Protein AF-A0A1L9SM71-F1 (afdb_monomer)

Se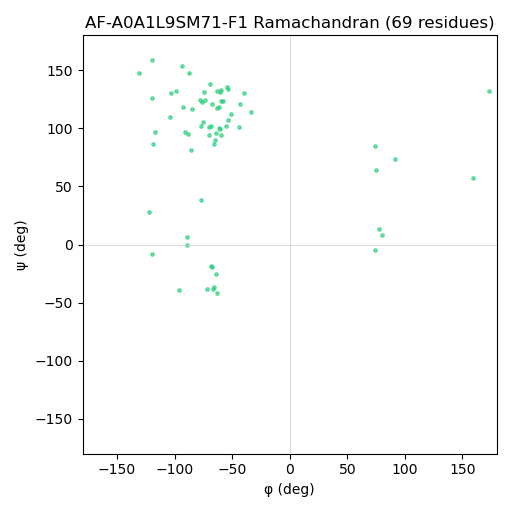condary structure (DSSP, 8-state):
---------PPPP--------------S-------GGG----PEEPHHHHHTT---EE-TTSB-TTT--B-

Organism: NCBI:txid1073090

Solvent-accessible surface area (backbone atoms only — not comparable to full-atom values): 5117 Å² total; per-residue (Å²): 138,81,85,80,84,86,82,81,83,79,83,84,82,83,80,82,77,75,82,74,79,75,81,76,75,89,71,91,71,80,74,82,80,71,54,81,91,67,60,68,77,74,54,44,70,36,66,74,40,45,78,72,75,37,93,43,76,26,54,66,85,35,58,30,94,87,78,57,52,76,70

Radius of gyration: 27.87 Å; Cα contacts (8 Å, |Δi|>4): 56; chains: 1; bounding box: 62×56×46 Å

Structure (mmCIF, N/CA/C/O backbone):
data_AF-A0A1L9SM71-F1
#
_entry.id   AF-A0A1L9SM71-F1
#
loop_
_atom_site.group_PDB
_atom_site.id
_atom_site.type_symbol
_atom_site.label_atom_id
_atom_site.label_alt_id
_atom_site.label_comp_id
_atom_site.label_asym_id
_atom_site.label_entity_id
_atom_site.label_seq_id
_atom_site.pdbx_PDB_ins_code
_atom_site.Cartn_x
_atom_site.Cartn_y
_atom_site.Cartn_z
_atom_site.occupancy
_atom_site.B_iso_or_equiv
_atom_site.auth_seq_id
_atom_site.auth_comp_id
_atom_site.auth_asym_id
_atom_site.auth_atom_id
_atom_site.pdbx_PDB_model_num
ATOM 1 N N . MET A 1 1 ? 48.150 32.621 -26.171 1.00 50.09 1 MET A N 1
ATOM 2 C CA . MET A 1 1 ? 48.799 31.965 -27.323 1.00 50.09 1 MET A CA 1
ATOM 3 C C . MET A 1 1 ? 49.474 30.714 -26.762 1.00 50.09 1 MET A C 1
ATOM 5 O O . MET A 1 1 ? 50.605 30.801 -26.332 1.00 50.09 1 MET A O 1
ATOM 9 N N . SER A 1 2 ? 48.726 29.688 -26.356 1.00 54.19 2 SER A N 1
ATOM 10 C CA . SER A 1 2 ? 48.168 28.629 -27.215 1.00 54.19 2 SER A CA 1
ATOM 11 C C . SER A 1 2 ? 49.239 27.624 -27.656 1.00 54.19 2 SER A C 1
ATOM 13 O O . SER A 1 2 ? 49.499 27.507 -28.846 1.00 54.19 2 SER A O 1
ATOM 15 N N . GLU A 1 3 ? 49.834 26.878 -26.722 1.00 54.56 3 GLU A N 1
ATOM 16 C CA . GLU A 1 3 ? 50.503 25.617 -27.072 1.00 54.56 3 GLU A CA 1
ATOM 17 C C . GLU A 1 3 ? 49.454 24.503 -27.079 1.00 54.56 3 GLU A C 1
ATOM 19 O O . GLU A 1 3 ? 49.216 23.778 -26.118 1.00 54.56 3 GLU A O 1
ATOM 24 N N . PHE A 1 4 ? 48.757 24.454 -28.211 1.00 58.47 4 PHE A N 1
ATOM 25 C CA . PHE A 1 4 ? 48.301 23.212 -28.806 1.00 58.47 4 PHE A CA 1
ATOM 26 C C . PHE A 1 4 ? 49.551 22.366 -29.060 1.00 58.47 4 PHE A C 1
ATOM 28 O O . PHE A 1 4 ? 50.431 22.872 -29.745 1.00 58.47 4 PHE A O 1
ATOM 35 N N . LEU A 1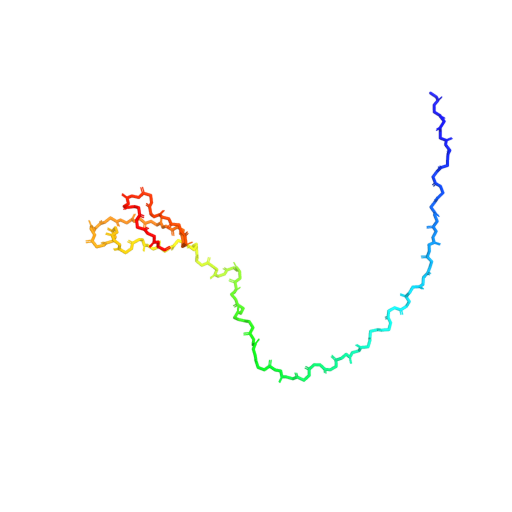 5 ? 49.637 21.140 -28.528 1.00 61.56 5 LEU A N 1
ATOM 36 C CA . LEU A 1 5 ? 50.173 19.947 -29.209 1.00 61.56 5 LEU A CA 1
ATOM 37 C C . LEU A 1 5 ? 50.284 18.747 -28.246 1.00 61.56 5 LEU A C 1
ATOM 39 O O . LEU A 1 5 ? 50.883 18.833 -27.178 1.00 61.56 5 LEU A O 1
ATOM 43 N N . ASN A 1 6 ? 49.777 17.610 -28.732 1.00 59.81 6 ASN A N 1
ATOM 44 C CA . ASN A 1 6 ? 49.987 16.228 -28.278 1.00 59.81 6 ASN A CA 1
ATOM 45 C C . ASN A 1 6 ? 49.013 15.654 -27.242 1.00 59.81 6 ASN A C 1
ATOM 47 O O . ASN A 1 6 ? 49.363 15.353 -26.104 1.00 59.81 6 ASN A O 1
ATOM 51 N N . PHE A 1 7 ? 47.805 15.349 -27.719 1.00 51.28 7 PHE A N 1
ATOM 52 C CA . PHE A 1 7 ? 47.073 14.178 -27.242 1.00 51.28 7 PHE A CA 1
ATOM 53 C C . PHE A 1 7 ? 46.844 13.246 -28.438 1.00 51.28 7 PHE A C 1
ATOM 55 O O . PHE A 1 7 ? 45.846 13.357 -29.143 1.00 51.28 7 PHE A O 1
ATOM 62 N N . ASP A 1 8 ? 47.825 12.386 -28.720 1.00 57.94 8 ASP A N 1
ATOM 63 C CA . ASP A 1 8 ? 47.712 11.329 -29.728 1.00 57.94 8 ASP A CA 1
ATOM 64 C C . ASP A 1 8 ? 46.587 10.351 -29.339 1.00 57.94 8 ASP A C 1
ATOM 66 O O . ASP A 1 8 ? 46.687 9.687 -28.298 1.00 57.94 8 ASP A O 1
ATOM 70 N N . PRO A 1 9 ? 45.524 10.196 -30.148 1.00 54.09 9 PRO A N 1
ATOM 71 C CA . PRO A 1 9 ? 44.561 9.133 -29.932 1.00 54.09 9 PRO A CA 1
ATOM 72 C C . PRO A 1 9 ? 45.192 7.821 -30.399 1.00 54.09 9 PRO A C 1
ATOM 74 O O . PRO A 1 9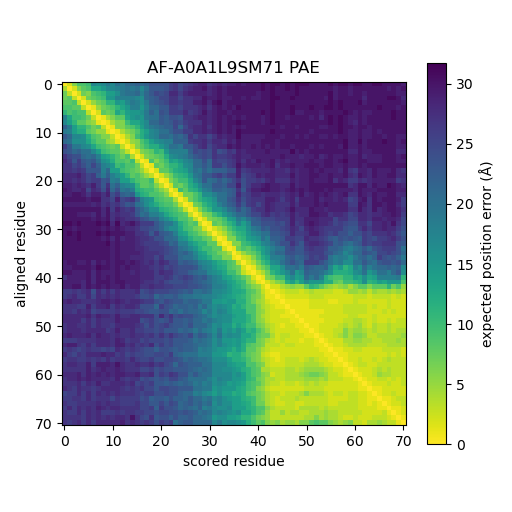 ? 45.288 7.560 -31.594 1.00 54.09 9 PRO A O 1
ATOM 77 N N . ARG A 1 10 ? 45.619 6.960 -29.471 1.00 51.31 10 ARG A N 1
ATOM 78 C CA . ARG A 1 10 ? 45.955 5.574 -29.826 1.00 51.31 10 ARG A CA 1
ATOM 79 C C . ARG A 1 10 ? 44.673 4.837 -30.239 1.00 51.31 10 ARG A C 1
ATOM 81 O O . ARG A 1 10 ? 43.789 4.696 -29.393 1.00 51.31 10 ARG A O 1
ATOM 88 N N . PRO A 1 11 ? 44.567 4.296 -31.465 1.00 56.16 11 PRO A N 1
ATOM 89 C CA . PRO A 1 11 ? 43.536 3.324 -31.779 1.00 56.16 11 PRO A CA 1
ATOM 90 C C . PRO A 1 11 ? 44.040 1.937 -31.363 1.00 56.16 11 PRO A C 1
ATOM 92 O O . PRO A 1 11 ? 45.025 1.439 -31.907 1.00 56.16 11 PRO A O 1
ATOM 95 N N . THR A 1 12 ? 43.387 1.288 -30.402 1.00 59.59 12 THR A N 1
ATOM 96 C CA . THR A 1 12 ? 43.564 -0.156 -30.193 1.00 59.59 12 THR A CA 1
ATOM 97 C C . THR A 1 12 ? 42.492 -0.905 -30.986 1.00 59.59 12 THR A C 1
ATOM 99 O O . THR A 1 12 ? 41.301 -0.702 -30.740 1.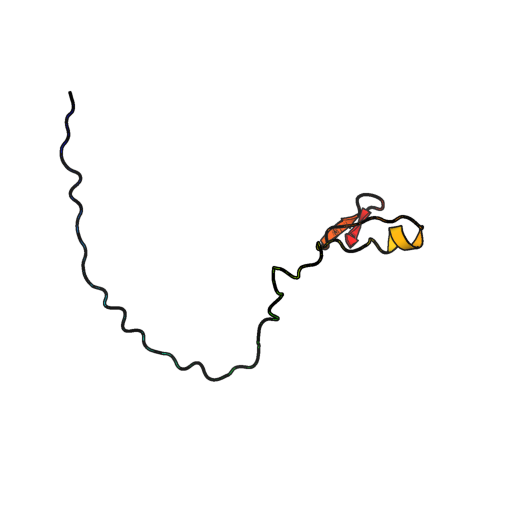00 59.59 12 THR A O 1
ATOM 102 N N . PRO A 1 13 ? 42.867 -1.760 -31.957 1.00 59.72 13 PRO A N 1
ATOM 103 C CA . PRO A 1 13 ? 41.903 -2.555 -32.693 1.00 59.72 13 PRO A CA 1
ATOM 104 C C . PRO A 1 13 ? 41.713 -3.943 -32.068 1.00 59.72 13 PRO A C 1
ATOM 106 O O . PRO A 1 13 ? 42.627 -4.537 -31.499 1.00 59.72 13 PRO A O 1
ATOM 109 N N . SER A 1 14 ? 40.519 -4.476 -32.317 1.00 61.12 14 SER A N 1
ATOM 110 C CA . SER A 1 14 ? 40.226 -5.904 -32.452 1.00 61.12 14 SER A CA 1
ATOM 111 C C . SER A 1 14 ? 40.202 -6.753 -31.184 1.00 61.12 14 SER A C 1
ATOM 113 O O . SER A 1 14 ? 41.103 -7.536 -30.917 1.00 61.12 14 SER A O 1
ATOM 115 N N . HIS A 1 15 ? 39.046 -6.761 -30.522 1.00 59.59 15 HIS A N 1
ATOM 116 C CA . HIS A 1 15 ? 38.480 -8.024 -30.053 1.00 59.59 15 HIS A CA 1
ATOM 117 C C . HIS A 1 15 ? 37.145 -8.245 -30.765 1.00 59.59 15 HIS A C 1
ATOM 119 O O . HIS A 1 15 ? 36.111 -7.696 -30.395 1.00 59.59 15 HIS A O 1
ATOM 125 N N . SER A 1 16 ? 37.190 -9.034 -31.836 1.00 62.19 16 SER A N 1
ATOM 126 C CA . SER A 1 16 ? 36.025 -9.605 -32.502 1.00 62.19 16 SER A CA 1
ATOM 127 C C 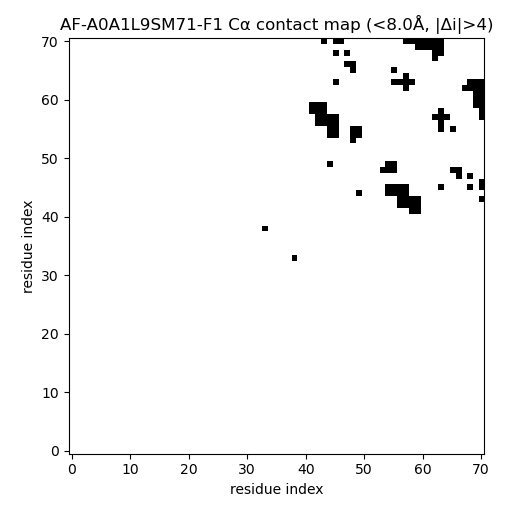. SER A 1 16 ? 35.287 -10.487 -31.496 1.00 62.19 16 SER A C 1
ATOM 129 O O . SER A 1 16 ? 35.680 -11.621 -31.223 1.00 62.19 16 SER A O 1
ATOM 131 N N . VAL A 1 17 ? 34.225 -9.944 -30.900 1.00 64.00 17 VAL A N 1
ATOM 132 C CA . VAL A 1 17 ? 33.343 -10.698 -30.010 1.00 64.00 17 VAL A CA 1
ATOM 133 C C . VAL A 1 17 ? 32.568 -11.692 -30.868 1.00 64.00 17 VAL A C 1
ATOM 135 O O . VAL A 1 17 ? 31.534 -11.379 -31.454 1.00 64.00 17 VAL A O 1
ATOM 138 N N . VAL A 1 18 ? 33.089 -12.916 -30.954 1.00 65.69 18 VAL A N 1
ATOM 139 C CA . VAL A 1 18 ? 32.316 -14.080 -31.380 1.00 65.69 18 VAL A CA 1
ATOM 140 C C . VAL A 1 18 ? 31.195 -14.233 -30.358 1.00 65.69 18 VAL A C 1
ATOM 142 O O . VAL A 1 18 ? 31.416 -14.730 -29.252 1.00 65.69 18 VAL A O 1
ATOM 145 N N . HIS A 1 19 ? 29.992 -13.770 -30.703 1.00 59.19 19 HIS A N 1
ATOM 146 C CA . HIS A 1 19 ? 28.791 -14.054 -29.929 1.00 59.19 19 HIS A CA 1
ATOM 147 C C . HIS A 1 19 ? 28.515 -15.554 -30.022 1.00 59.19 19 HIS A C 1
ATOM 149 O O . HIS A 1 19 ? 27.783 -16.038 -30.880 1.00 59.19 19 HIS A O 1
ATOM 155 N N . ARG A 1 20 ? 29.153 -16.306 -29.124 1.00 67.12 20 ARG A N 1
ATOM 156 C CA . ARG A 1 20 ? 28.841 -17.697 -28.836 1.00 67.12 20 ARG A CA 1
ATOM 157 C C . ARG A 1 20 ? 27.433 -17.696 -28.256 1.00 67.12 20 ARG A C 1
ATOM 159 O O . ARG A 1 20 ? 27.254 -17.430 -27.069 1.00 67.12 20 ARG A O 1
ATOM 166 N N . THR A 1 21 ? 26.434 -17.934 -29.097 1.00 60.59 21 THR A N 1
ATOM 167 C CA . THR A 1 21 ? 25.053 -18.154 -28.675 1.00 60.59 21 THR A CA 1
ATOM 168 C C . THR A 1 21 ? 25.030 -19.369 -27.753 1.00 60.59 21 THR A C 1
ATOM 170 O O . THR A 1 21 ? 24.999 -20.519 -28.183 1.00 60.59 21 THR A O 1
ATOM 173 N N . ARG A 1 22 ? 25.100 -19.122 -26.440 1.00 64.75 22 ARG A N 1
ATOM 174 C CA . ARG A 1 22 ? 24.684 -20.109 -25.448 1.00 64.75 22 ARG A CA 1
ATOM 175 C C . ARG A 1 22 ? 23.170 -20.189 -25.559 1.00 64.75 22 ARG A C 1
ATOM 177 O O . ARG A 1 22 ? 22.472 -19.297 -25.086 1.00 64.75 22 ARG A O 1
ATOM 184 N N .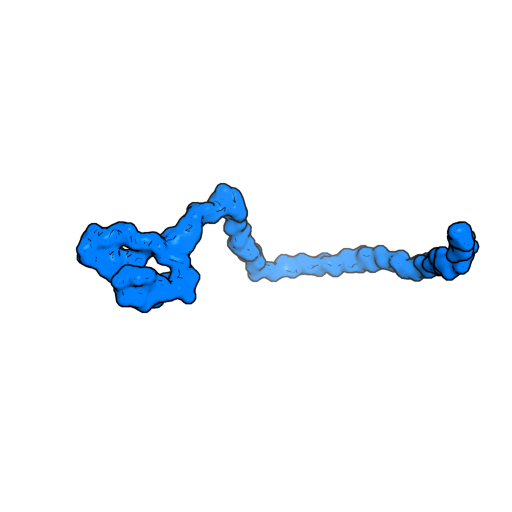 MET A 1 23 ? 22.694 -21.233 -26.229 1.00 63.06 23 MET A N 1
ATOM 185 C CA . MET A 1 23 ? 21.309 -21.676 -26.147 1.00 63.06 23 MET A CA 1
ATOM 186 C C . MET A 1 23 ? 21.016 -21.921 -24.662 1.00 63.06 23 MET A C 1
ATOM 188 O O . MET A 1 23 ? 21.494 -22.902 -24.094 1.00 63.06 23 MET A O 1
ATOM 192 N N . PHE A 1 24 ? 20.331 -20.990 -24.000 1.00 57.19 24 PHE A N 1
ATOM 193 C CA . PHE A 1 24 ? 19.858 -21.222 -22.642 1.00 57.19 24 PHE A CA 1
ATOM 194 C C . PHE A 1 24 ? 18.487 -21.868 -22.724 1.00 57.19 24 PHE A C 1
ATOM 196 O O . PHE A 1 24 ? 17.458 -21.215 -22.877 1.00 57.19 24 PHE A O 1
ATOM 203 N N . GLU A 1 25 ? 18.558 -23.192 -22.655 1.00 62.59 25 GLU A N 1
ATOM 204 C CA . GLU A 1 25 ? 17.490 -24.104 -22.298 1.00 62.59 25 GLU A CA 1
ATOM 205 C C . GLU A 1 25 ? 16.639 -23.535 -21.154 1.00 62.59 25 GLU A C 1
ATOM 207 O O . GLU A 1 25 ? 17.128 -23.079 -20.115 1.00 62.59 25 GLU A O 1
ATOM 212 N N . THR A 1 26 ? 15.341 -23.576 -21.408 1.00 57.97 26 THR A N 1
ATOM 213 C CA . THR A 1 26 ? 14.202 -23.136 -20.618 1.00 57.97 26 THR A CA 1
ATOM 214 C C . THR A 1 26 ? 14.316 -23.531 -19.143 1.00 57.97 26 THR A C 1
ATOM 216 O O . THR A 1 26 ? 13.989 -24.650 -18.754 1.00 57.97 26 THR A O 1
ATOM 219 N N . ARG A 1 27 ? 14.705 -22.592 -18.274 1.00 63.22 27 ARG A N 1
ATOM 220 C CA . ARG A 1 27 ? 14.421 -22.691 -16.836 1.00 63.22 27 ARG A CA 1
ATOM 221 C C . ARG A 1 27 ? 13.282 -21.744 -16.495 1.00 63.22 27 ARG A C 1
ATOM 223 O O . ARG A 1 27 ? 13.427 -20.527 -16.547 1.00 63.22 27 ARG A O 1
ATOM 230 N N . ALA A 1 28 ? 12.139 -22.356 -16.195 1.00 65.81 28 ALA A N 1
ATOM 231 C CA . ALA A 1 28 ? 10.927 -21.722 -15.706 1.00 65.81 28 ALA A CA 1
ATOM 232 C C . ALA A 1 28 ? 11.238 -20.664 -14.636 1.00 65.81 28 ALA A C 1
ATOM 234 O O . ALA A 1 28 ? 11.830 -20.964 -13.601 1.00 65.81 28 ALA A O 1
ATOM 235 N N . GLY A 1 29 ? 10.832 -19.427 -14.910 1.00 62.59 29 GLY A N 1
ATOM 236 C CA . GLY A 1 2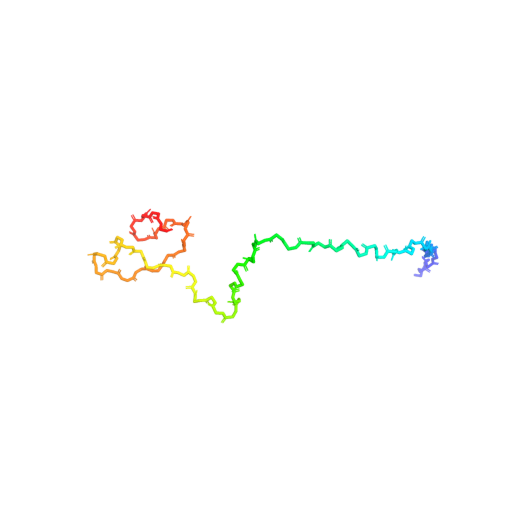9 ? 11.046 -18.297 -14.015 1.00 62.59 29 GLY A CA 1
ATOM 237 C C . GLY A 1 29 ? 10.952 -16.973 -14.756 1.00 62.59 29 GLY A C 1
ATOM 238 O O . GLY A 1 29 ? 11.907 -16.204 -14.761 1.00 62.59 29 GLY A O 1
ATOM 239 N N . LEU A 1 30 ? 9.823 -16.710 -15.422 1.00 63.91 30 LEU A N 1
ATOM 240 C CA . LEU A 1 30 ? 9.548 -15.368 -15.934 1.00 63.91 30 LEU A CA 1
ATOM 241 C C . LEU A 1 30 ? 9.533 -14.396 -14.741 1.00 63.91 30 LEU A C 1
ATOM 243 O O . LEU A 1 30 ? 8.742 -14.612 -13.816 1.00 63.91 30 LEU A O 1
ATOM 247 N N . PRO A 1 31 ? 10.353 -13.328 -14.726 1.00 61.91 31 PRO A N 1
ATOM 248 C CA . PRO A 1 31 ? 10.107 -12.238 -13.799 1.00 61.91 31 PRO A CA 1
ATOM 249 C C . PRO A 1 31 ? 8.718 -11.684 -14.124 1.00 61.91 31 PRO A C 1
ATOM 251 O O . PRO A 1 31 ? 8.393 -11.475 -15.295 1.00 61.91 31 PRO A O 1
ATOM 254 N N . ARG A 1 32 ? 7.878 -11.474 -13.100 1.00 61.47 32 ARG A N 1
ATOM 255 C CA . ARG A 1 32 ? 6.621 -10.733 -13.266 1.00 61.47 32 ARG A CA 1
ATOM 256 C C . ARG A 1 32 ? 6.997 -9.401 -13.900 1.00 61.47 32 ARG A C 1
ATOM 258 O O . ARG A 1 32 ? 7.601 -8.559 -13.240 1.00 61.47 32 ARG A O 1
ATOM 265 N N . VAL A 1 33 ? 6.677 -9.240 -15.180 1.00 58.97 33 VAL A N 1
ATOM 266 C CA . VAL A 1 33 ? 6.768 -7.960 -15.871 1.00 58.97 33 VAL A CA 1
ATOM 267 C C . VAL A 1 33 ? 5.740 -7.066 -15.189 1.00 58.97 33 VAL A C 1
ATOM 269 O O . VAL A 1 33 ? 4.561 -7.073 -15.532 1.00 58.97 33 VAL A O 1
ATOM 272 N N . VAL A 1 34 ? 6.165 -6.354 -14.147 1.00 63.06 34 VAL A N 1
ATOM 273 C CA . VAL A 1 34 ? 5.422 -5.208 -13.642 1.00 63.06 34 VAL A CA 1
ATOM 274 C C . VAL A 1 34 ? 5.544 -4.155 -14.727 1.00 63.06 34 VAL A C 1
ATOM 276 O O . VAL A 1 34 ? 6.601 -3.566 -14.935 1.00 63.06 34 VAL A O 1
ATOM 279 N N . ASN A 1 35 ? 4.479 -4.011 -15.508 1.00 61.22 35 ASN A N 1
ATOM 280 C CA . ASN A 1 35 ? 4.346 -2.921 -16.454 1.00 61.22 35 ASN A CA 1
ATOM 281 C C . ASN A 1 35 ? 4.616 -1.614 -15.690 1.00 61.22 35 ASN A C 1
ATOM 283 O O . ASN A 1 35 ? 3.854 -1.248 -14.799 1.00 61.22 35 ASN A O 1
ATOM 287 N N . VAL A 1 36 ? 5.726 -0.945 -16.004 1.00 57.44 36 VAL A N 1
ATOM 288 C CA . VAL A 1 36 ? 6.194 0.246 -15.275 1.00 57.44 36 VAL A CA 1
ATOM 289 C C . VAL A 1 36 ? 5.232 1.428 -15.479 1.00 57.44 36 VAL A C 1
ATOM 291 O O . VAL A 1 36 ? 5.162 2.318 -14.639 1.00 57.44 36 VAL A O 1
ATOM 294 N N . ASN A 1 37 ? 4.397 1.372 -16.527 1.00 60.72 37 ASN A N 1
ATOM 295 C CA . ASN A 1 37 ? 3.311 2.323 -16.786 1.00 60.72 37 ASN A CA 1
ATOM 296 C C . ASN A 1 37 ? 1.977 1.922 -16.120 1.00 60.72 37 ASN A C 1
ATOM 298 O O . ASN A 1 37 ? 0.986 2.630 -16.261 1.00 60.72 37 ASN A O 1
ATOM 302 N N . ALA A 1 38 ? 1.939 0.795 -15.405 1.00 55.31 38 ALA A N 1
ATOM 303 C CA . ALA A 1 38 ? 0.806 0.326 -14.607 1.00 55.31 38 ALA A CA 1
ATOM 304 C C . ALA A 1 38 ? 1.193 0.128 -13.135 1.00 55.31 38 ALA A C 1
ATOM 306 O O . ALA A 1 38 ? 0.614 -0.712 -12.450 1.00 55.31 38 ALA A O 1
ATOM 307 N N . LEU A 1 39 ? 2.186 0.872 -12.644 1.00 57.47 39 LEU A N 1
ATOM 308 C CA . LEU A 1 39 ? 2.400 0.997 -11.211 1.00 57.47 39 LEU A CA 1
ATOM 309 C C . LEU A 1 39 ? 1.334 1.979 -10.700 1.00 57.47 39 LEU A C 1
ATOM 311 O O . LEU A 1 39 ? 1.500 3.184 -10.914 1.00 57.47 39 LEU A O 1
ATOM 315 N N . PRO A 1 40 ? 0.224 1.531 -10.066 1.00 57.78 40 PRO A N 1
ATOM 316 C CA . PRO A 1 40 ? -0.558 2.456 -9.257 1.00 57.78 40 PRO A CA 1
ATOM 317 C C . PRO A 1 40 ? 0.438 3.079 -8.285 1.00 57.78 40 PRO A C 1
ATOM 319 O O . PRO A 1 40 ? 1.281 2.348 -7.758 1.00 57.78 40 PRO A O 1
ATOM 322 N N . MET A 1 41 ? 0.403 4.407 -8.125 1.00 54.78 41 MET A N 1
ATOM 323 C CA . MET A 1 41 ? 1.223 5.121 -7.141 1.00 54.78 41 MET A CA 1
ATOM 324 C C . MET A 1 41 ? 1.390 4.219 -5.912 1.00 54.78 41 MET A C 1
ATOM 326 O O . MET A 1 41 ? 0.365 3.881 -5.316 1.00 54.78 41 MET A O 1
ATOM 330 N N . PRO A 1 42 ? 2.609 3.733 -5.592 1.00 63.72 42 PRO A N 1
ATOM 331 C CA . PRO A 1 42 ? 2.808 2.596 -4.693 1.00 63.72 42 PRO A CA 1
ATOM 332 C C . PRO A 1 42 ? 2.628 3.001 -3.226 1.00 63.72 42 PRO A C 1
ATOM 334 O O . PRO A 1 42 ? 3.375 2.569 -2.358 1.00 63.72 42 PRO A O 1
ATOM 337 N N . GLY A 1 43 ? 1.664 3.873 -2.945 1.00 71.06 43 GLY A N 1
ATOM 338 C CA . GLY A 1 43 ? 1.159 4.097 -1.612 1.00 71.06 43 GLY A CA 1
ATOM 339 C C . GLY A 1 43 ? 0.218 2.956 -1.258 1.00 71.06 43 GLY A C 1
ATOM 340 O O . GLY A 1 43 ? -0.758 2.705 -1.961 1.00 71.06 43 GLY A O 1
ATOM 341 N N . VAL A 1 44 ? 0.491 2.272 -0.154 1.00 80.62 44 VAL A N 1
ATOM 342 C CA . VAL A 1 44 ? -0.513 1.438 0.511 1.00 80.62 44 VAL A CA 1
ATOM 343 C C . VAL A 1 44 ? -1.280 2.329 1.490 1.00 80.62 44 VAL A C 1
ATOM 345 O O . VAL A 1 44 ? -0.724 3.288 2.029 1.00 80.62 44 VAL A O 1
ATOM 348 N N . ARG A 1 45 ? -2.572 2.071 1.719 1.00 86.69 45 ARG A N 1
ATOM 349 C CA . ARG A 1 45 ? -3.293 2.747 2.809 1.00 86.69 45 ARG A CA 1
ATOM 350 C C . ARG A 1 45 ? -2.843 2.143 4.130 1.00 86.69 45 ARG A C 1
ATOM 352 O O . ARG A 1 45 ? -2.843 0.924 4.272 1.00 86.69 45 ARG A O 1
ATOM 359 N N . CYS A 1 46 ? -2.489 2.983 5.098 1.00 90.56 46 CYS A N 1
ATOM 360 C CA . CYS A 1 46 ? -2.123 2.501 6.424 1.00 90.56 46 CYS A CA 1
ATOM 361 C C . CYS A 1 46 ? -3.336 1.796 7.070 1.00 90.56 46 CYS A C 1
ATOM 363 O O . CYS A 1 46 ? -4.354 2.460 7.302 1.00 90.56 46 CYS A O 1
ATOM 365 N N . PRO A 1 47 ? -3.259 0.486 7.386 1.00 89.12 47 PRO A N 1
ATOM 366 C CA . PRO A 1 47 ? -4.400 -0.275 7.896 1.00 89.12 47 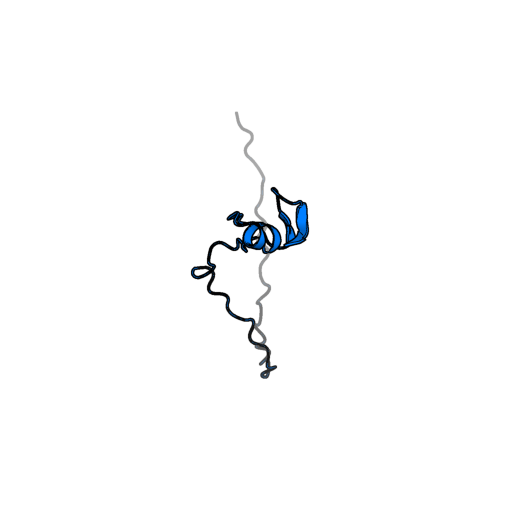PRO A CA 1
ATOM 367 C C . PRO A 1 47 ? -4.851 0.215 9.277 1.00 89.12 47 PRO A C 1
ATOM 369 O O . PRO A 1 47 ? -6.050 0.315 9.524 1.00 89.12 47 PRO A O 1
ATOM 372 N N . SER A 1 48 ? -3.906 0.611 10.138 1.00 91.50 48 SER A N 1
ATOM 373 C CA . SER A 1 48 ? -4.188 1.166 11.470 1.00 91.50 48 SER A CA 1
ATOM 374 C C . SER A 1 48 ? -4.885 2.528 11.408 1.00 91.50 48 SER A C 1
ATOM 376 O O . SER A 1 48 ? -5.763 2.831 12.210 1.00 91.50 48 SER A O 1
ATOM 378 N N . CYS A 1 49 ? -4.505 3.387 10.458 1.00 91.88 49 CYS A N 1
ATOM 379 C CA . CYS A 1 49 ? -5.189 4.668 10.275 1.00 91.88 49 CYS A CA 1
ATOM 380 C C . CYS A 1 49 ? -6.575 4.463 9.663 1.00 91.88 49 CYS A C 1
ATOM 382 O O . CYS A 1 49 ? -7.526 5.120 10.087 1.00 91.88 49 CYS A O 1
ATOM 384 N N . HIS A 1 50 ? -6.701 3.518 8.727 1.00 91.88 50 HIS A N 1
ATOM 385 C CA . HIS A 1 50 ? -7.969 3.204 8.085 1.00 91.88 50 HIS A CA 1
ATOM 386 C C . HIS A 1 50 ? -9.005 2.666 9.082 1.00 91.88 50 HIS A C 1
ATOM 388 O O . HIS A 1 50 ? -10.147 3.118 9.059 1.00 91.88 50 HIS A O 1
ATOM 394 N N . SER A 1 51 ? -8.608 1.793 10.017 1.00 90.62 51 SER A N 1
ATOM 395 C CA . SER A 1 51 ? -9.496 1.317 11.090 1.00 90.62 51 SER A CA 1
ATOM 396 C C . SER A 1 51 ? -9.942 2.433 12.038 1.00 90.62 51 SER A C 1
ATOM 398 O O . SER A 1 51 ? -11.003 2.334 12.644 1.00 90.62 51 SER A O 1
ATOM 400 N N . HIS A 1 52 ? -9.161 3.510 12.152 1.00 90.81 52 HIS A N 1
ATOM 401 C CA . HIS A 1 52 ? -9.510 4.699 12.935 1.00 90.81 52 HIS A CA 1
ATOM 402 C C . HIS A 1 52 ? -10.296 5.740 12.114 1.00 90.81 52 HIS A C 1
ATOM 404 O O . HIS A 1 52 ? -10.516 6.851 12.591 1.00 90.81 52 HIS A O 1
ATOM 410 N N . GLY A 1 53 ? -10.686 5.419 10.875 1.00 93.00 53 GLY A N 1
ATOM 411 C CA . GLY A 1 53 ? -11.435 6.315 9.991 1.00 93.00 53 GLY A CA 1
ATOM 412 C C . GLY A 1 53 ? -10.593 7.411 9.329 1.00 93.00 53 GLY A C 1
ATOM 413 O O . GLY A 1 53 ? -11.152 8.346 8.761 1.00 93.00 53 GLY A O 1
ATOM 414 N N . ARG A 1 54 ? -9.257 7.318 9.380 1.00 88.81 54 ARG A N 1
ATOM 415 C CA . ARG A 1 54 ? -8.334 8.273 8.748 1.00 88.81 54 ARG A CA 1
ATOM 416 C C . ARG A 1 54 ? -7.741 7.695 7.468 1.00 88.81 54 ARG A C 1
ATOM 418 O O . ARG A 1 54 ? -7.210 6.585 7.448 1.00 88.81 54 ARG A O 1
ATOM 425 N N . GLU A 1 55 ? -7.793 8.462 6.385 1.00 88.56 55 GLU A N 1
ATOM 426 C CA . GLU A 1 55 ? -7.216 8.068 5.102 1.00 88.56 55 GLU A CA 1
ATOM 427 C C . GLU A 1 55 ? -5.769 8.551 4.985 1.00 88.56 55 GLU A C 1
ATOM 429 O O . GLU A 1 55 ? -5.506 9.693 4.627 1.00 88.56 55 GLU A O 1
ATOM 434 N N . VAL A 1 56 ? -4.827 7.658 5.301 1.00 88.31 56 VAL A N 1
ATOM 435 C CA . VAL A 1 56 ? -3.388 7.946 5.252 1.00 88.31 56 VAL A CA 1
ATOM 436 C C . VAL A 1 56 ? -2.709 7.001 4.274 1.00 88.31 56 VAL A C 1
ATOM 438 O O . VAL A 1 56 ? -2.820 5.779 4.402 1.00 88.31 56 VAL A O 1
ATOM 441 N N . TRP A 1 57 ? -1.985 7.574 3.318 1.00 88.25 57 TRP A N 1
ATOM 442 C CA . TRP A 1 57 ? -1.196 6.845 2.331 1.00 88.25 57 TRP A CA 1
ATOM 443 C C . TRP A 1 57 ? 0.263 6.803 2.761 1.00 88.25 57 TRP A C 1
ATOM 445 O O . TRP A 1 57 ? 0.834 7.818 3.157 1.00 88.25 57 TRP A O 1
ATOM 455 N N . VAL A 1 58 ? 0.854 5.615 2.714 1.00 87.75 58 VAL A N 1
ATOM 456 C CA . VAL A 1 58 ? 2.199 5.361 3.231 1.00 87.75 58 VAL A CA 1
ATOM 457 C C . VAL A 1 58 ? 3.037 4.612 2.211 1.00 87.75 58 VAL A C 1
ATOM 459 O O . VAL A 1 58 ? 2.524 3.816 1.426 1.00 87.75 58 VAL A O 1
ATOM 462 N N . ILE A 1 59 ? 4.339 4.890 2.229 1.00 87.19 59 ILE A N 1
ATOM 463 C CA . ILE A 1 59 ? 5.324 4.174 1.420 1.00 87.19 59 ILE A CA 1
ATOM 464 C C . ILE A 1 59 ? 5.568 2.812 2.090 1.00 87.19 59 ILE A C 1
ATOM 466 O O . ILE A 1 59 ? 5.988 2.808 3.250 1.00 87.19 59 ILE A O 1
ATOM 470 N N . PRO A 1 60 ? 5.355 1.684 1.390 1.00 78.88 60 PRO A N 1
ATOM 471 C CA . PRO A 1 60 ? 5.657 0.355 1.905 1.00 78.88 60 PRO A CA 1
ATOM 472 C C . PRO A 1 60 ? 7.117 0.248 2.359 1.00 78.88 60 PRO A C 1
ATOM 474 O O . PRO A 1 60 ? 8.033 0.711 1.674 1.00 78.88 60 PRO A O 1
ATOM 477 N N . GLY A 1 61 ? 7.345 -0.352 3.522 1.00 81.94 61 GLY A N 1
ATOM 478 C CA . GLY A 1 61 ? 8.647 -0.432 4.179 1.00 81.94 61 GLY A CA 1
ATOM 479 C C . GLY A 1 61 ? 9.048 0.831 4.949 1.00 81.94 61 GLY A C 1
ATOM 480 O O . GLY A 1 61 ? 10.188 0.918 5.407 1.00 81.94 61 GLY A O 1
ATOM 481 N N . LYS A 1 62 ? 8.150 1.815 5.106 1.00 83.38 62 LYS A N 1
ATOM 482 C CA . LYS A 1 62 ? 8.342 2.964 6.005 1.00 83.38 62 LYS A CA 1
ATOM 483 C C . LYS A 1 62 ? 7.260 3.021 7.078 1.00 83.38 62 LYS A C 1
ATOM 485 O O 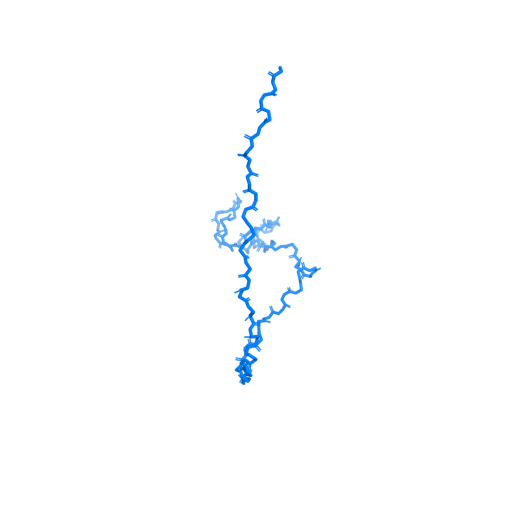. LYS A 1 62 ? 6.168 2.474 6.947 1.00 83.38 62 LYS A O 1
ATOM 490 N N . ASN A 1 63 ? 7.576 3.722 8.161 1.00 90.31 63 ASN A N 1
ATOM 491 C CA . ASN A 1 63 ? 6.613 4.033 9.204 1.00 90.31 63 ASN A CA 1
ATOM 492 C C . ASN A 1 63 ? 5.579 5.040 8.691 1.00 90.31 63 ASN A C 1
ATOM 494 O O . ASN A 1 63 ? 5.912 6.023 8.027 1.00 90.31 63 ASN A O 1
ATOM 498 N N . CYS A 1 64 ? 4.319 4.806 9.039 1.00 91.06 64 CYS A N 1
ATOM 499 C CA . CYS A 1 64 ? 3.246 5.758 8.826 1.00 91.06 64 CYS A CA 1
ATOM 500 C C . CYS A 1 64 ? 3.536 7.060 9.579 1.00 91.06 64 CYS A C 1
ATOM 502 O O . CYS A 1 64 ? 3.822 7.026 10.773 1.00 91.06 64 CYS A O 1
ATOM 504 N N . HIS A 1 65 ? 3.409 8.207 8.912 1.00 88.00 65 HIS A N 1
ATOM 505 C CA . HIS A 1 65 ? 3.693 9.502 9.539 1.00 88.00 65 HIS A CA 1
ATOM 506 C C . HIS A 1 65 ? 2.690 9.897 10.642 1.00 88.00 65 HIS A C 1
ATOM 508 O O . HIS A 1 65 ? 3.003 10.734 11.478 1.00 88.00 65 HIS A O 1
ATOM 514 N N . GLU A 1 66 ? 1.506 9.276 10.658 1.00 90.75 66 GLU A N 1
ATOM 515 C CA . GLU A 1 66 ? 0.402 9.611 11.571 1.00 90.75 66 GLU A CA 1
ATOM 516 C C . GLU A 1 66 ? 0.354 8.723 12.813 1.00 90.75 66 GLU A C 1
ATOM 518 O O . GLU A 1 66 ? 0.052 9.188 13.908 1.00 90.75 66 GLU A O 1
ATOM 523 N N . CYS A 1 67 ? 0.625 7.427 12.657 1.00 90.88 67 CYS A N 1
ATOM 524 C CA . CYS A 1 67 ? 0.563 6.465 13.762 1.00 90.88 67 CYS A CA 1
ATOM 525 C C . CYS A 1 67 ? 1.894 5.764 14.052 1.00 90.88 67 CYS A C 1
ATOM 527 O O . CYS A 1 67 ? 1.982 5.009 15.015 1.00 90.88 67 CYS A O 1
ATOM 529 N N . GLY A 1 68 ? 2.916 5.945 13.213 1.00 89.69 68 GLY A N 1
ATOM 530 C CA . GLY A 1 68 ? 4.211 5.274 13.345 1.00 89.69 68 GLY A CA 1
ATOM 531 C C . GLY A 1 68 ? 4.215 3.790 12.961 1.00 89.69 68 GLY A C 1
ATOM 532 O O . GLY A 1 68 ? 5.284 3.180 12.940 1.00 89.69 68 GLY A O 1
ATOM 533 N N . THR A 1 69 ? 3.063 3.189 12.629 1.00 88.44 69 THR A N 1
ATOM 534 C CA . THR A 1 69 ? 2.978 1.769 12.242 1.00 88.44 69 THR A CA 1
ATOM 535 C C . THR A 1 69 ? 3.765 1.508 10.958 1.00 88.44 69 THR A C 1
ATOM 537 O O . THR A 1 69 ? 3.620 2.240 9.980 1.00 88.44 69 THR A O 1
ATOM 540 N N . MET A 1 70 ? 4.589 0.461 10.953 1.00 85.06 70 MET A N 1
ATOM 541 C CA . MET A 1 70 ? 5.312 0.014 9.762 1.00 85.06 70 MET A CA 1
ATOM 542 C C . MET A 1 70 ? 4.339 -0.670 8.796 1.00 85.06 70 MET A C 1
ATOM 544 O O . MET A 1 70 ? 3.616 -1.576 9.208 1.00 85.06 70 MET A O 1
ATOM 548 N N . CYS A 1 71 ? 4.285 -0.186 7.554 1.00 80.44 71 CYS A N 1
ATOM 549 C CA . CYS A 1 71 ? 3.290 -0.576 6.550 1.00 80.44 71 CYS A CA 1
ATOM 550 C C . CYS A 1 71 ? 3.943 -1.051 5.255 1.00 80.44 71 CYS A C 1
ATOM 552 O O . CYS A 1 71 ? 5.113 -0.674 5.023 1.00 80.44 71 CYS A O 1
#

Foldseek 3Di:
DDPDDDPDDDDDDDDPPPPPPPPDDDDDDDDPPPPPVPPPPQWDFDPVCVVVVHGFTDHAQAAGPPPRDHD

Mean predicted aligned error: 19.19 Å

Sequence (71 aa):
MSEFLNFDPRPTPSHSVVHRTRMFETRAGLPRVVNVNALPMPGVRCPSCHSHGREVWVIPGKNCHECGTMC

pLDDT: mean 70.97, std 14.36, range [50.09, 93.0]